Protein AF-A0A074VLW7-F1 (afdb_monomer_lite)

Foldseek 3Di:
DDDDPDDDDDDPVNVVVVVPDPPPDDDPPPPVLCPDPVSVVVVVVVVVVVCVVVVVPDDDDDDDPVPDDDPDPVVVVVPDDPPPPPPDPDPPPDDPPPPDDPPDPPPPPPDPDVCNVVVVVVVVVVVVVVVVVVVVVVPPPPPPDDDDDDPVVVVVVVVVVCVVPPDDDPVPPPDD

Secondary structure (DSSP, 8-state):
-------PPPPHHHHHHHHTS----S-----GGGGSHHHHHHHHHHHHHHHHHHHTTS---PPPGGGPPP--HHHHHTTS------TT-------TT--SSTTS---TT----TTHHHHHHHHHHHHHHHHHHHHHHHHS--SS--S--HHHHHHHHHHHHHHHHS---GGGS---

pLDDT: mean 70.16, std 14.98, range [35.06, 95.38]

InterPro domains:
  IPR028160 Ribosome biogenesis protein Slx9-like [PF15341] (34-165)

Structure (mmCIF, N/CA/C/O backbone):
data_AF-A0A074VLW7-F1
#
_entry.id   AF-A0A074VLW7-F1
#
loop_
_atom_site.group_PDB
_atom_site.id
_atom_site.type_symbol
_atom_site.label_atom_id
_atom_site.label_alt_id
_atom_site.label_comp_id
_atom_site.label_asym_id
_atom_site.label_entity_id
_atom_site.label_seq_id
_atom_site.pdbx_PDB_ins_code
_atom_site.Cartn_x
_atom_site.Cartn_y
_atom_site.Cartn_z
_atom_site.occupancy
_atom_site.B_iso_or_equiv
_atom_site.auth_seq_id
_atom_site.auth_comp_id
_atom_site.auth_asym_id
_atom_site.auth_atom_id
_atom_site.pdbx_PDB_model_num
ATOM 1 N N . GLN A 1 1 ? -7.432 40.669 -54.346 1.00 44.25 1 GLN A N 1
ATOM 2 C CA . GLN A 1 1 ? -6.406 40.049 -53.476 1.00 44.25 1 GLN A CA 1
ATOM 3 C C . GLN A 1 1 ? -7.117 39.259 -52.382 1.00 44.25 1 GLN A C 1
ATOM 5 O O . GLN A 1 1 ? -8.037 39.805 -51.790 1.00 44.25 1 GLN A O 1
ATOM 10 N N . ALA A 1 2 ? -6.744 37.997 -52.142 1.00 44.03 2 ALA A N 1
ATOM 11 C CA . ALA A 1 2 ? -7.307 37.163 -51.072 1.00 44.03 2 ALA A CA 1
ATOM 12 C C . ALA A 1 2 ? -6.227 36.886 -50.005 1.00 44.03 2 ALA A C 1
ATOM 14 O O . ALA A 1 2 ? -5.116 36.505 -50.381 1.00 44.03 2 ALA A O 1
ATOM 15 N N . PRO A 1 3 ? -6.497 37.070 -48.698 1.00 58.44 3 PRO A N 1
ATOM 16 C CA . PRO A 1 3 ? -5.494 36.848 -47.661 1.00 58.44 3 PRO A CA 1
ATOM 17 C C . PRO A 1 3 ? -5.390 35.360 -47.287 1.00 58.44 3 PRO A C 1
ATOM 19 O O . PRO A 1 3 ? -6.296 34.785 -46.683 1.00 58.44 3 PRO A O 1
ATOM 22 N N . THR A 1 4 ? -4.257 34.724 -47.593 1.00 62.59 4 THR A N 1
ATOM 23 C CA . THR A 1 4 ? -3.948 33.365 -47.125 1.00 62.59 4 THR A CA 1
ATOM 24 C C . THR A 1 4 ? -3.363 33.423 -45.715 1.00 62.59 4 THR A C 1
ATOM 26 O O . THR A 1 4 ? -2.157 33.593 -45.527 1.00 62.59 4 THR A O 1
ATOM 29 N N . ASN A 1 5 ? -4.213 33.284 -44.698 1.00 59.59 5 ASN A N 1
ATOM 30 C CA . ASN A 1 5 ? -3.750 33.213 -43.316 1.00 59.59 5 ASN A CA 1
ATOM 31 C C . ASN A 1 5 ? -3.156 31.816 -43.036 1.00 59.59 5 ASN A C 1
ATOM 33 O O . ASN A 1 5 ? -3.879 30.844 -42.801 1.00 59.59 5 ASN A O 1
ATOM 37 N N . GLY A 1 6 ? -1.829 31.694 -43.115 1.00 61.38 6 GLY A N 1
ATOM 38 C CA . GLY A 1 6 ? -1.108 30.438 -42.900 1.00 61.38 6 GLY A CA 1
ATOM 39 C C . GLY A 1 6 ? -1.178 29.966 -41.444 1.00 61.38 6 GLY A C 1
ATOM 40 O O . GLY A 1 6 ? -0.767 30.671 -40.520 1.00 61.38 6 GLY A O 1
ATOM 41 N N . LYS A 1 7 ? -1.673 28.744 -41.217 1.00 67.88 7 LYS A N 1
ATOM 42 C CA . LYS A 1 7 ? -1.727 28.118 -39.886 1.00 67.88 7 LYS A CA 1
ATOM 43 C C . LYS A 1 7 ? -0.311 27.850 -39.365 1.00 67.88 7 LYS A C 1
ATOM 45 O O . LYS A 1 7 ? 0.388 26.965 -39.857 1.00 67.88 7 LYS A O 1
ATOM 50 N N . LYS A 1 8 ? 0.116 28.601 -38.344 1.00 73.19 8 LYS A N 1
ATOM 51 C CA . LYS A 1 8 ? 1.418 28.389 -37.694 1.00 73.19 8 LYS A CA 1
ATOM 52 C C . LYS A 1 8 ? 1.414 27.090 -36.882 1.00 73.19 8 LYS A C 1
ATOM 54 O O . LYS A 1 8 ? 0.452 26.770 -36.184 1.00 73.19 8 LYS A O 1
ATOM 59 N N . ARG A 1 9 ? 2.520 26.347 -36.960 1.00 71.06 9 ARG A N 1
ATOM 60 C CA . ARG A 1 9 ? 2.738 25.087 -36.236 1.00 71.06 9 ARG A CA 1
ATOM 61 C C . ARG A 1 9 ? 2.786 25.355 -34.729 1.00 71.06 9 ARG A C 1
ATOM 63 O O . ARG A 1 9 ? 3.586 26.166 -34.272 1.00 71.06 9 ARG A O 1
ATOM 70 N N . THR A 1 10 ? 1.955 24.656 -33.955 1.00 78.81 10 THR A N 1
ATOM 71 C CA . THR A 1 10 ? 1.953 24.790 -32.491 1.00 78.81 10 THR A CA 1
ATOM 72 C C . THR A 1 10 ? 3.260 24.244 -31.903 1.00 78.81 10 THR A C 1
ATOM 74 O O . THR A 1 10 ? 3.725 23.165 -32.288 1.00 78.81 10 THR A O 1
ATOM 77 N N . THR A 1 11 ? 3.869 24.993 -30.986 1.00 82.62 11 THR A N 1
ATOM 78 C CA . THR A 1 11 ? 5.173 24.645 -30.408 1.00 82.62 11 THR A CA 1
ATOM 79 C C . THR A 1 11 ? 5.054 23.452 -29.461 1.00 82.62 11 THR A C 1
ATOM 81 O O . THR A 1 11 ? 4.004 23.211 -28.863 1.00 82.62 11 THR A O 1
ATOM 84 N N . MET A 1 12 ? 6.145 22.702 -29.278 1.00 74.88 12 MET A N 1
ATOM 85 C CA . MET A 1 12 ? 6.179 21.575 -28.332 1.00 74.88 12 MET A CA 1
ATOM 86 C C . MET A 1 12 ? 5.807 22.012 -26.910 1.00 74.88 12 MET A C 1
ATOM 88 O O . MET A 1 12 ? 5.077 21.306 -26.220 1.00 74.88 12 MET A O 1
ATOM 92 N N . ARG A 1 13 ? 6.214 23.220 -26.503 1.00 77.19 13 ARG A N 1
ATOM 93 C CA . ARG A 1 13 ? 5.830 23.808 -25.214 1.00 77.19 13 ARG A CA 1
ATOM 94 C C . ARG A 1 13 ? 4.320 24.046 -25.119 1.00 77.19 13 ARG A C 1
ATOM 96 O O . ARG A 1 13 ? 3.728 23.715 -24.098 1.00 77.19 13 ARG A O 1
ATOM 103 N N . ALA A 1 14 ? 3.690 24.542 -26.187 1.00 79.62 14 ALA A N 1
ATOM 104 C CA . ALA A 1 14 ? 2.238 24.707 -26.249 1.00 79.62 14 ALA A CA 1
ATOM 105 C C . ALA A 1 14 ? 1.494 23.358 -26.254 1.00 79.62 14 ALA A C 1
ATOM 107 O O . ALA A 1 14 ? 0.453 23.244 -25.613 1.00 79.62 14 ALA A O 1
ATOM 108 N N . LYS A 1 15 ? 2.044 22.311 -26.890 1.00 77.69 15 LYS A N 1
ATOM 109 C CA . LYS A 1 15 ? 1.479 20.947 -26.834 1.00 77.69 15 LYS A CA 1
ATOM 110 C C . LYS A 1 15 ? 1.527 20.352 -25.429 1.00 77.69 15 LYS A C 1
ATOM 112 O O . LYS A 1 15 ? 0.536 19.784 -24.986 1.00 77.69 15 LYS A O 1
ATOM 117 N N . VAL A 1 16 ? 2.651 20.493 -24.724 1.00 75.25 16 VAL A N 1
ATOM 118 C CA . VAL A 1 16 ? 2.795 19.980 -23.350 1.00 75.25 16 VAL A CA 1
ATOM 119 C C . VAL A 1 16 ? 1.901 20.760 -22.384 1.00 75.25 16 VAL A C 1
ATOM 121 O O . VAL A 1 16 ? 1.227 20.148 -21.563 1.00 75.25 16 VAL A O 1
ATOM 124 N N . ALA A 1 17 ? 1.814 22.085 -22.538 1.00 75.19 17 ALA A N 1
ATOM 125 C CA . ALA A 1 17 ? 0.915 22.918 -21.740 1.00 75.19 17 ALA A CA 1
ATOM 126 C C . ALA A 1 17 ? -0.572 22.627 -22.016 1.00 75.19 17 ALA A C 1
ATOM 128 O O . ALA A 1 17 ? -1.388 22.687 -21.102 1.00 75.19 17 ALA A O 1
ATOM 129 N N . ALA A 1 18 ? -0.944 22.284 -23.254 1.00 68.56 18 ALA A N 1
ATOM 130 C CA . ALA A 1 18 ? -2.305 21.861 -23.583 1.00 68.56 18 ALA A CA 1
ATOM 131 C C . ALA A 1 18 ? -2.623 20.464 -23.021 1.00 68.56 18 ALA A C 1
ATOM 133 O O . ALA A 1 18 ? -3.714 20.256 -22.505 1.00 68.56 18 ALA A O 1
ATOM 134 N N . ALA A 1 19 ? -1.663 19.534 -23.049 1.00 67.62 19 ALA A N 1
ATOM 135 C CA . ALA A 1 19 ? -1.815 18.197 -22.474 1.00 67.62 19 ALA A CA 1
ATOM 136 C C . ALA A 1 19 ? -1.860 18.190 -20.932 1.00 67.62 19 ALA A C 1
ATOM 138 O O . ALA A 1 19 ? -2.390 17.250 -20.344 1.00 67.62 19 ALA A O 1
ATOM 139 N N . SER A 1 20 ? -1.324 19.221 -20.268 1.00 63.50 20 SER A N 1
ATOM 140 C CA . SER A 1 20 ? -1.404 19.376 -18.809 1.00 63.50 20 SER A CA 1
ATOM 141 C C . SER A 1 20 ? -2.664 20.100 -18.328 1.00 63.50 20 SER A C 1
ATOM 143 O O . SER A 1 20 ? -2.871 20.203 -17.120 1.00 63.50 20 SER A O 1
ATOM 145 N N . ARG A 1 21 ? -3.498 20.632 -19.232 1.00 59.41 21 ARG A N 1
ATOM 146 C CA . ARG A 1 21 ? -4.778 21.248 -18.865 1.00 59.41 21 ARG A CA 1
ATOM 147 C C . ARG A 1 21 ? -5.854 20.160 -18.823 1.00 59.41 21 ARG A C 1
ATOM 149 O O . ARG A 1 21 ? -6.100 19.542 -19.858 1.00 59.41 21 ARG A O 1
ATOM 156 N N . PRO A 1 22 ? -6.507 19.908 -17.674 1.00 53.81 22 PRO A N 1
ATOM 157 C CA . PRO A 1 22 ? -7.665 19.027 -17.656 1.00 53.81 22 PRO A CA 1
ATOM 158 C C . PRO A 1 22 ? -8.748 19.642 -18.549 1.00 53.81 22 PRO A C 1
ATOM 160 O O . PRO A 1 22 ? -9.081 20.818 -18.401 1.00 53.81 22 PRO A O 1
ATOM 163 N N . ALA A 1 23 ? -9.258 18.870 -19.508 1.00 54.78 23 ALA A N 1
ATOM 164 C CA . ALA A 1 23 ? -10.393 19.273 -20.325 1.00 54.78 23 ALA A CA 1
ATOM 165 C C . ALA A 1 23 ? -11.595 19.518 -19.399 1.00 54.78 23 ALA A C 1
ATOM 167 O O . ALA A 1 23 ? -12.138 18.589 -18.808 1.00 54.78 23 ALA A O 1
ATOM 168 N N . THR A 1 24 ? -11.984 20.780 -19.228 1.00 49.69 24 THR A N 1
ATOM 169 C CA . THR A 1 24 ? -13.151 21.187 -18.440 1.00 49.69 24 THR A CA 1
ATOM 170 C C . THR A 1 24 ? -14.418 20.939 -19.254 1.00 49.69 24 THR A C 1
ATOM 172 O O . THR A 1 24 ? -14.987 21.858 -19.831 1.00 49.69 24 THR A O 1
ATOM 175 N N . THR A 1 25 ? -14.820 19.678 -19.361 1.00 54.12 25 THR A N 1
ATOM 176 C CA . THR A 1 25 ? -16.166 19.247 -19.772 1.00 54.12 25 THR A CA 1
ATOM 177 C C . THR A 1 25 ? -16.521 17.994 -18.974 1.00 54.12 25 THR A C 1
ATOM 179 O O . THR A 1 25 ? -16.596 16.891 -19.497 1.00 54.12 25 THR A O 1
ATOM 182 N N . ALA A 1 26 ? -16.673 18.157 -17.660 1.00 47.44 26 ALA A N 1
ATOM 183 C CA . ALA A 1 26 ? -17.338 17.189 -16.791 1.00 47.44 26 ALA A CA 1
ATOM 184 C C . ALA A 1 26 ? -17.774 17.905 -15.502 1.00 47.44 26 ALA A C 1
ATOM 186 O O . ALA A 1 26 ? -17.057 18.804 -15.052 1.00 47.44 26 ALA A O 1
ATOM 187 N N . PRO A 1 27 ? -18.950 17.560 -14.952 1.00 45.00 27 PRO A N 1
ATOM 188 C CA . PRO A 1 27 ? -19.607 18.321 -13.898 1.00 45.00 27 PRO A CA 1
ATOM 189 C C . PRO A 1 27 ? -18.752 18.393 -12.634 1.00 45.00 27 PRO A C 1
ATOM 191 O O . PRO A 1 27 ? -18.021 17.459 -12.305 1.00 45.00 27 PRO A O 1
ATOM 194 N N . ASP A 1 28 ? -18.877 19.520 -11.936 1.00 48.75 28 ASP A N 1
ATOM 195 C CA . ASP A 1 28 ? -18.336 19.801 -10.608 1.00 48.75 28 ASP A CA 1
ATOM 196 C C . ASP A 1 28 ? -18.822 18.751 -9.594 1.00 48.75 28 ASP A C 1
ATOM 198 O O . ASP A 1 28 ? -19.756 18.963 -8.831 1.00 48.75 28 ASP A O 1
ATOM 202 N N . VAL A 1 29 ? -18.203 17.571 -9.590 1.00 50.50 29 VAL A N 1
ATOM 203 C CA . VAL A 1 29 ? -18.415 16.560 -8.556 1.00 50.50 29 VAL A CA 1
ATOM 204 C C . VAL A 1 29 ? -17.413 16.844 -7.442 1.00 50.50 29 VAL A C 1
ATOM 206 O O . VAL A 1 29 ? -16.466 16.100 -7.187 1.00 50.50 29 VAL A O 1
ATOM 209 N N . LYS A 1 30 ? -17.620 17.962 -6.743 1.00 49.44 30 LYS A N 1
ATOM 210 C CA . LYS A 1 30 ? -17.143 18.108 -5.368 1.00 49.44 30 LYS A CA 1
ATOM 211 C C . LYS A 1 30 ? -18.033 17.243 -4.480 1.00 49.44 30 LYS A C 1
ATOM 213 O O . LYS A 1 30 ? -18.875 17.750 -3.746 1.00 49.44 30 LYS A O 1
ATOM 218 N N . THR A 1 31 ? -17.853 15.921 -4.514 1.00 51.94 31 THR A N 1
ATOM 219 C CA . THR A 1 31 ? -18.381 15.104 -3.419 1.00 51.94 31 THR A CA 1
ATOM 220 C C . THR A 1 31 ? -17.620 15.508 -2.160 1.00 51.94 31 THR A C 1
ATOM 222 O O . THR A 1 31 ? -16.399 15.357 -2.077 1.00 51.94 31 THR A O 1
ATOM 225 N N . SER A 1 32 ? -18.337 16.025 -1.167 1.00 56.31 32 SER A N 1
ATOM 226 C CA . SER A 1 32 ? -17.850 16.392 0.173 1.00 56.31 32 SER A CA 1
ATOM 227 C C . SER A 1 32 ? -16.932 15.338 0.828 1.00 56.31 32 SER A C 1
ATOM 229 O O . SER A 1 32 ? -16.096 15.674 1.671 1.00 56.31 32 SER A O 1
ATOM 231 N N . SER A 1 33 ? -17.000 14.077 0.383 1.00 59.50 33 SER A N 1
ATOM 232 C CA . SER A 1 33 ? -16.121 12.972 0.782 1.00 59.50 33 SER A CA 1
ATOM 233 C C . SER A 1 33 ? -14.635 13.180 0.445 1.00 59.50 33 SER A C 1
ATOM 235 O O . SER A 1 33 ? -13.786 12.688 1.193 1.00 59.50 33 SER A O 1
ATOM 237 N N . ALA A 1 34 ? -14.281 13.950 -0.593 1.00 58.75 34 ALA A N 1
ATOM 238 C CA . ALA A 1 34 ? -12.891 14.182 -1.009 1.00 58.75 34 ALA A CA 1
ATOM 239 C C . ALA A 1 34 ? -12.063 14.981 0.022 1.00 58.75 34 ALA A C 1
ATOM 241 O O . ALA A 1 34 ? -10.830 14.961 -0.012 1.00 58.75 34 ALA A O 1
ATOM 242 N N . ASN A 1 35 ? -12.720 15.649 0.978 1.00 69.25 35 ASN A N 1
ATOM 243 C CA . ASN A 1 35 ? -12.054 16.343 2.082 1.00 69.25 35 ASN A CA 1
ATOM 244 C C . ASN A 1 35 ? -11.748 15.428 3.275 1.00 69.25 35 ASN A C 1
ATOM 246 O O . ASN A 1 35 ? -10.849 15.728 4.065 1.00 69.25 35 ASN A O 1
ATOM 250 N N . THR A 1 36 ? -12.415 14.277 3.370 1.00 85.56 36 THR A N 1
ATOM 251 C CA . THR A 1 36 ? -12.164 13.282 4.417 1.00 85.56 36 THR A CA 1
ATOM 252 C C . THR A 1 36 ? -10.936 12.428 4.088 1.00 85.56 36 THR A C 1
ATOM 254 O O . THR A 1 36 ? -10.572 12.216 2.928 1.00 85.56 36 THR A O 1
ATOM 257 N N . LYS A 1 37 ? -10.270 11.891 5.118 1.00 85.81 37 LYS A N 1
ATOM 258 C CA . LYS A 1 37 ? -9.135 10.970 4.931 1.00 85.81 37 LYS A CA 1
ATOM 259 C C . LYS A 1 37 ? -9.548 9.687 4.199 1.00 85.81 37 LYS A C 1
ATOM 261 O O . LYS A 1 37 ? -8.757 9.173 3.410 1.00 85.81 37 LYS A O 1
ATOM 266 N N . ALA A 1 38 ? -10.770 9.212 4.445 1.00 87.62 38 ALA A N 1
ATOM 267 C CA . ALA A 1 38 ? -11.347 8.046 3.784 1.00 87.62 38 ALA A CA 1
ATOM 268 C C . ALA A 1 38 ? -11.549 8.296 2.282 1.00 87.62 38 ALA A C 1
ATOM 270 O O . ALA A 1 38 ? -11.009 7.548 1.472 1.00 87.62 38 ALA A O 1
ATOM 271 N N . GLY A 1 39 ? -12.189 9.406 1.895 1.00 90.38 39 GLY A N 1
ATOM 272 C CA . GLY A 1 39 ? -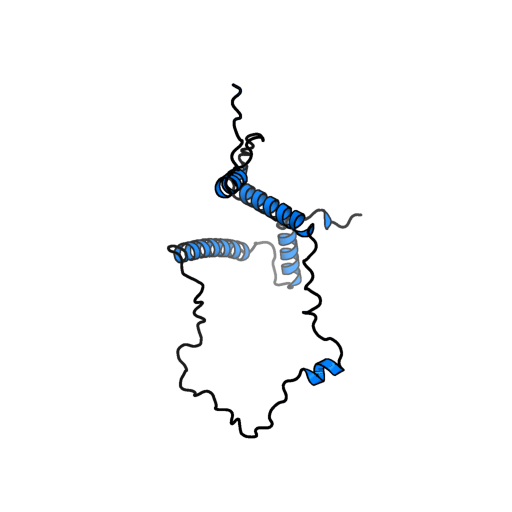12.383 9.735 0.478 1.00 90.38 39 GLY A CA 1
ATOM 273 C C . GLY A 1 39 ? -11.070 9.977 -0.270 1.00 90.38 39 GLY A C 1
ATOM 274 O O . GLY A 1 39 ? -10.895 9.497 -1.386 1.00 90.38 39 GLY A O 1
ATOM 275 N N . LYS A 1 40 ? -10.072 10.610 0.367 1.00 89.06 40 LYS A N 1
ATOM 276 C CA . LYS A 1 40 ? -8.720 10.732 -0.217 1.00 89.06 40 LYS A CA 1
ATOM 277 C C . LYS A 1 40 ? -8.042 9.377 -0.426 1.00 89.06 40 LYS A C 1
ATOM 279 O O . LYS A 1 40 ? -7.251 9.241 -1.357 1.00 89.06 40 LYS A O 1
ATOM 284 N N . ARG A 1 41 ? -8.283 8.398 0.454 1.00 90.00 41 ARG A N 1
ATOM 285 C CA . ARG A 1 41 ? -7.738 7.039 0.315 1.00 90.00 41 ARG A CA 1
ATOM 286 C C . ARG A 1 41 ? -8.426 6.299 -0.832 1.00 90.00 41 ARG A C 1
ATOM 288 O O . ARG A 1 41 ? -7.708 5.739 -1.653 1.00 90.00 41 ARG A O 1
ATOM 295 N N . ALA A 1 42 ? -9.754 6.376 -0.923 1.00 92.19 42 ALA A N 1
ATOM 296 C CA . ALA A 1 42 ? -10.533 5.791 -2.015 1.00 92.19 42 ALA A CA 1
ATOM 297 C C . ALA A 1 42 ? -10.085 6.339 -3.381 1.00 92.19 42 ALA A C 1
ATOM 299 O O . ALA A 1 42 ? -9.623 5.583 -4.223 1.00 92.19 42 ALA A O 1
ATOM 300 N N . LEU A 1 43 ? -10.021 7.665 -3.543 1.00 90.94 43 LEU A N 1
ATOM 301 C CA . LEU A 1 43 ? -9.585 8.285 -4.803 1.00 90.94 43 LEU A CA 1
ATOM 302 C C . LEU A 1 43 ? -8.163 7.883 -5.228 1.00 90.94 43 LEU A C 1
ATOM 304 O O . LEU A 1 43 ? -7.886 7.698 -6.415 1.00 90.94 43 LEU A O 1
ATOM 308 N N . LYS A 1 44 ? -7.234 7.750 -4.270 1.00 94.62 44 LYS A N 1
ATOM 309 C CA . LYS A 1 44 ? -5.871 7.267 -4.547 1.00 94.62 44 LYS A CA 1
ATOM 310 C C . LYS A 1 44 ? -5.868 5.809 -4.986 1.00 94.62 44 LYS A C 1
ATOM 312 O O . LYS A 1 44 ? -5.119 5.462 -5.895 1.00 94.62 44 LYS A O 1
ATOM 317 N N . HIS A 1 45 ? -6.671 4.983 -4.327 1.00 95.38 45 HIS A N 1
ATOM 318 C CA . HIS A 1 45 ? -6.822 3.575 -4.648 1.00 95.38 45 HIS A CA 1
ATOM 319 C C . HIS A 1 45 ? -7.410 3.392 -6.053 1.00 95.38 45 HIS A C 1
ATOM 321 O O . HIS A 1 45 ? -6.801 2.721 -6.880 1.00 95.38 45 HIS A O 1
ATOM 327 N N . ASP A 1 46 ? -8.488 4.102 -6.379 1.00 93.88 46 ASP A N 1
ATOM 328 C CA . ASP A 1 46 ? -9.120 4.055 -7.702 1.00 93.88 46 ASP A CA 1
ATOM 329 C C . ASP A 1 46 ? -8.158 4.533 -8.800 1.00 93.88 46 ASP A C 1
ATOM 331 O O . ASP A 1 46 ? -8.029 3.918 -9.862 1.00 93.88 46 ASP A O 1
ATOM 335 N N . SER A 1 47 ? -7.394 5.596 -8.520 1.00 93.38 47 SER A N 1
ATOM 336 C CA . SER A 1 47 ? -6.350 6.092 -9.426 1.00 93.38 47 SER A CA 1
ATOM 337 C C . SER A 1 47 ? -5.244 5.056 -9.666 1.00 93.38 47 SER A C 1
ATOM 339 O O . SER A 1 47 ? -4.771 4.915 -10.799 1.00 93.38 47 SER A O 1
ATOM 341 N N . LEU A 1 48 ? -4.828 4.338 -8.616 1.00 93.62 48 LEU A N 1
ATOM 342 C CA . LEU A 1 48 ? -3.832 3.269 -8.679 1.00 93.62 48 LEU A CA 1
ATOM 343 C C . LEU A 1 48 ? -4.351 2.085 -9.506 1.00 93.62 48 LEU A C 1
ATOM 345 O O . LEU A 1 48 ? -3.655 1.653 -10.422 1.00 93.62 48 LEU A O 1
ATOM 349 N N . ILE A 1 49 ? -5.568 1.604 -9.238 1.00 92.81 49 ILE A N 1
ATOM 350 C CA . ILE A 1 49 ? -6.181 0.486 -9.973 1.00 92.81 49 ILE A CA 1
ATOM 351 C C . ILE A 1 49 ? -6.280 0.817 -11.459 1.00 92.81 49 ILE A C 1
ATOM 353 O O . ILE A 1 49 ? -5.777 0.065 -12.291 1.00 92.81 49 ILE A O 1
ATOM 357 N N . SER A 1 50 ? -6.793 2.000 -11.805 1.00 89.50 50 SER A N 1
ATOM 358 C CA . SER A 1 50 ? -6.881 2.417 -13.207 1.00 89.50 50 SER A CA 1
ATOM 359 C C . SER A 1 50 ? -5.496 2.485 -13.875 1.00 89.50 50 SER A C 1
ATOM 361 O O . SER A 1 50 ? -5.356 2.155 -15.052 1.00 89.50 50 SER A O 1
ATOM 363 N N . ARG A 1 51 ? -4.440 2.881 -13.146 1.00 89.44 51 ARG A N 1
ATOM 364 C CA . ARG A 1 51 ? -3.056 2.895 -13.658 1.00 89.44 51 ARG A CA 1
ATOM 365 C C . ARG A 1 51 ? -2.551 1.480 -13.943 1.00 89.44 51 ARG A C 1
ATOM 367 O O . ARG A 1 51 ? -1.938 1.272 -14.989 1.00 89.44 51 ARG A O 1
ATOM 374 N N . ILE A 1 52 ? -2.797 0.552 -13.023 1.00 86.12 52 ILE A N 1
ATOM 375 C CA . ILE A 1 52 ? -2.415 -0.858 -13.119 1.00 86.12 52 ILE A CA 1
ATOM 376 C C . ILE A 1 52 ? -3.127 -1.474 -14.327 1.00 86.12 52 ILE A C 1
ATOM 378 O O . ILE A 1 52 ? -2.464 -1.813 -15.308 1.00 86.12 52 ILE A O 1
ATOM 382 N N . GLU A 1 53 ? -4.461 -1.452 -14.353 1.00 82.69 53 GLU A N 1
ATOM 383 C CA . GLU A 1 53 ? -5.285 -2.007 -15.437 1.00 82.69 53 GLU A CA 1
ATOM 384 C C . GLU A 1 53 ? -4.904 -1.480 -16.831 1.00 82.69 53 GLU A C 1
ATOM 386 O O . GLU A 1 53 ? -4.828 -2.244 -17.797 1.00 82.69 53 GLU A O 1
ATOM 391 N N . LYS A 1 54 ? -4.603 -0.178 -16.950 1.00 73.44 54 LYS A N 1
ATOM 392 C CA . LYS A 1 54 ? -4.209 0.453 -18.225 1.00 73.44 54 LYS A CA 1
ATOM 393 C C . LYS A 1 54 ? -2.760 0.152 -18.625 1.00 73.44 54 LYS A C 1
ATOM 395 O O . LYS A 1 54 ? -2.431 0.222 -19.809 1.00 73.44 54 LYS A O 1
ATOM 400 N N . SER A 1 55 ? -1.879 -0.169 -17.674 1.00 67.00 55 SER A N 1
ATOM 401 C CA . SER A 1 55 ? -0.454 -0.425 -17.940 1.00 67.00 55 SER A CA 1
ATOM 402 C C . SER A 1 55 ? -0.177 -1.807 -18.542 1.00 67.00 55 SER A C 1
ATOM 404 O O . SER A 1 55 ? 0.770 -1.950 -19.314 1.00 67.00 55 SER A O 1
ATOM 406 N N . HIS A 1 56 ? -1.038 -2.797 -18.284 1.00 62.97 56 HIS A N 1
ATOM 407 C CA . HIS A 1 56 ? -0.872 -4.178 -18.762 1.00 62.97 56 HIS A CA 1
ATOM 408 C C . HIS A 1 56 ? -1.354 -4.421 -20.201 1.00 62.97 56 HIS A C 1
ATOM 410 O O . HIS A 1 56 ? -1.220 -5.523 -20.721 1.00 62.97 56 HIS A O 1
ATOM 416 N N . LYS A 1 57 ? -1.908 -3.405 -20.875 1.00 65.81 57 LYS A N 1
ATOM 417 C CA . LYS A 1 57 ? -2.376 -3.514 -22.270 1.00 65.81 57 LYS A CA 1
ATOM 418 C C . LYS A 1 57 ? -1.273 -3.287 -23.313 1.00 65.81 57 LYS A C 1
ATOM 420 O O . LYS A 1 57 ? -1.544 -3.369 -24.506 1.00 65.81 57 LYS A O 1
ATOM 425 N N . LYS A 1 58 ? -0.036 -2.984 -22.897 1.00 70.56 58 LYS A N 1
ATOM 426 C CA . LYS A 1 58 ? 1.111 -2.821 -23.807 1.00 70.56 58 LYS A CA 1
ATOM 427 C C . LYS A 1 58 ? 2.027 -4.046 -23.711 1.00 70.56 58 LYS A C 1
ATOM 429 O O . LYS A 1 58 ? 2.475 -4.348 -22.606 1.00 70.56 58 LYS A O 1
ATOM 434 N N . PRO A 1 59 ? 2.350 -4.731 -24.825 1.00 71.38 59 PRO A N 1
ATOM 435 C CA . PRO A 1 59 ? 3.247 -5.880 -24.790 1.00 71.38 59 PRO A CA 1
ATOM 436 C C . PRO A 1 59 ? 4.645 -5.463 -24.313 1.00 71.38 59 PRO A C 1
ATOM 438 O O . PRO A 1 59 ? 5.187 -4.437 -24.740 1.00 71.38 59 PRO A O 1
ATOM 441 N N . LEU A 1 60 ? 5.228 -6.261 -23.414 1.00 71.00 60 LEU A N 1
ATOM 442 C CA . LEU A 1 60 ? 6.569 -6.043 -22.874 1.00 71.00 60 LEU A CA 1
ATOM 443 C C . LEU A 1 60 ? 7.587 -6.023 -24.027 1.00 71.00 60 LEU A C 1
ATOM 445 O O . LEU A 1 60 ? 7.637 -6.948 -24.841 1.00 71.00 60 LEU A O 1
ATOM 449 N N . LYS A 1 61 ? 8.403 -4.966 -24.116 1.00 74.62 61 LYS A N 1
ATOM 450 C CA . LYS A 1 61 ? 9.443 -4.840 -25.149 1.00 74.62 61 LYS A CA 1
ATOM 451 C C . LYS A 1 61 ? 10.449 -5.988 -25.002 1.00 74.62 61 LYS A C 1
ATOM 453 O O . LYS A 1 61 ? 11.288 -5.973 -24.105 1.00 74.62 61 LYS A O 1
ATOM 458 N N . ARG A 1 62 ? 10.375 -6.985 -25.885 1.00 75.44 62 ARG A N 1
ATOM 459 C CA . ARG A 1 62 ? 11.339 -8.092 -25.950 1.00 75.44 62 ARG A CA 1
ATOM 460 C C . ARG A 1 62 ? 12.707 -7.563 -26.400 1.00 75.44 62 ARG A C 1
ATOM 462 O O . ARG A 1 62 ? 12.794 -6.747 -27.316 1.00 75.44 62 ARG A O 1
ATOM 469 N N . ARG A 1 63 ? 13.779 -8.029 -25.749 1.00 68.19 63 ARG A N 1
ATOM 470 C CA . ARG A 1 63 ? 15.174 -7.675 -26.080 1.00 68.19 63 ARG A CA 1
ATOM 471 C C . ARG A 1 63 ? 15.524 -8.125 -27.507 1.00 68.19 63 ARG A C 1
ATOM 473 O O . ARG A 1 63 ? 15.104 -9.207 -27.926 1.00 68.19 63 ARG A O 1
ATOM 480 N N . ARG A 1 64 ? 16.303 -7.296 -28.215 1.00 71.06 64 ARG A N 1
ATOM 481 C CA . ARG A 1 64 ? 16.810 -7.538 -29.580 1.00 71.06 64 ARG A CA 1
ATOM 482 C C . ARG A 1 64 ? 17.552 -8.889 -29.669 1.00 71.06 64 ARG A C 1
ATOM 484 O O . ARG A 1 64 ? 18.165 -9.294 -28.681 1.00 71.06 64 ARG A O 1
ATOM 491 N N . PRO A 1 65 ? 17.525 -9.568 -30.827 1.00 67.62 65 PRO A N 1
ATOM 492 C CA . PRO A 1 65 ? 18.124 -10.895 -31.008 1.00 67.62 65 PRO A CA 1
ATOM 493 C C . PRO A 1 65 ? 19.636 -10.953 -30.727 1.00 67.62 65 PRO A C 1
ATOM 495 O O . PRO A 1 65 ? 20.103 -11.967 -30.237 1.00 67.62 65 PRO A O 1
ATOM 498 N N . GLY A 1 66 ? 20.387 -9.860 -30.902 1.00 69.31 66 GLY A N 1
ATOM 499 C CA . GLY A 1 66 ? 21.836 -9.821 -30.626 1.00 69.31 66 GLY A CA 1
ATOM 500 C C . GLY A 1 66 ? 22.249 -9.701 -29.149 1.00 69.31 66 GLY A C 1
ATOM 501 O O . GLY A 1 66 ? 23.394 -9.370 -28.865 1.00 69.31 66 GLY A O 1
ATOM 502 N N . LYS A 1 67 ? 21.329 -9.872 -28.188 1.00 70.25 67 LYS A N 1
ATOM 503 C CA . LYS A 1 67 ? 21.648 -9.842 -26.744 1.00 70.25 67 LYS A CA 1
ATOM 504 C C . LYS A 1 67 ? 20.945 -10.960 -25.973 1.00 70.25 67 LYS A C 1
ATOM 506 O O . LYS A 1 67 ? 20.429 -10.739 -24.873 1.00 70.25 67 LYS A O 1
ATOM 511 N N . LYS A 1 68 ? 20.837 -12.128 -26.604 1.00 74.44 68 LYS A N 1
ATOM 512 C CA . LYS A 1 68 ? 20.399 -13.365 -25.954 1.00 74.44 68 LYS A CA 1
ATOM 513 C C . LYS A 1 68 ? 21.590 -13.952 -25.199 1.00 74.44 68 LYS A C 1
ATOM 515 O O . LYS A 1 68 ? 22.717 -13.815 -25.656 1.00 74.44 68 LYS A O 1
ATOM 520 N N . LEU A 1 69 ? 21.329 -14.504 -24.018 1.00 73.25 69 LEU A N 1
ATOM 521 C CA . LEU A 1 69 ? 22.326 -15.288 -23.296 1.00 73.25 69 LEU A CA 1
ATOM 522 C C . LEU A 1 69 ? 22.532 -16.589 -24.074 1.00 73.25 69 LEU A C 1
ATOM 524 O O . LEU A 1 69 ? 21.544 -17.168 -24.532 1.00 73.25 69 LEU A O 1
ATOM 528 N N . ASN A 1 70 ? 23.779 -17.020 -24.234 1.00 73.19 70 ASN A N 1
ATOM 529 C CA . ASN A 1 70 ? 24.076 -18.333 -24.789 1.00 73.19 70 ASN A CA 1
ATOM 530 C C . ASN A 1 70 ? 23.651 -19.379 -23.750 1.00 73.19 70 ASN A C 1
ATOM 532 O O . ASN A 1 70 ? 24.066 -19.305 -22.598 1.00 73.19 70 ASN A O 1
ATOM 536 N N . THR A 1 71 ? 22.763 -20.298 -24.126 1.00 76.12 71 THR A N 1
ATOM 537 C CA . THR A 1 71 ? 22.213 -21.326 -23.220 1.00 76.12 71 THR A CA 1
ATOM 538 C C . THR A 1 71 ? 22.699 -22.736 -23.554 1.00 76.12 71 THR A C 1
ATOM 540 O O . THR A 1 71 ? 22.219 -23.692 -22.954 1.00 76.12 71 THR A O 1
ATOM 543 N N . ALA A 1 72 ? 23.584 -22.889 -24.543 1.00 83.38 72 ALA A N 1
ATOM 544 C CA . ALA A 1 72 ? 24.207 -24.170 -24.860 1.00 83.38 72 ALA A CA 1
ATOM 545 C C . ALA A 1 72 ? 25.290 -24.468 -23.816 1.00 83.38 72 ALA A C 1
ATOM 547 O O . ALA A 1 72 ? 26.114 -23.594 -23.547 1.00 83.38 72 ALA A O 1
ATOM 548 N N . LEU A 1 73 ? 25.278 -25.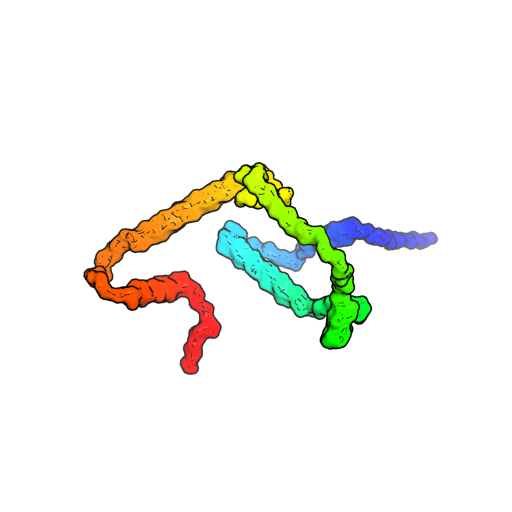675 -23.238 1.00 78.56 73 LEU A N 1
ATOM 549 C CA . LEU A 1 73 ? 26.219 -26.074 -22.183 1.00 78.56 73 LEU A CA 1
ATOM 550 C C . LEU A 1 73 ? 27.679 -25.944 -22.638 1.00 78.56 73 LEU A C 1
ATOM 552 O O . LEU A 1 73 ? 28.502 -25.438 -21.884 1.00 78.56 73 LEU A O 1
ATOM 556 N N . ASP A 1 74 ? 27.962 -26.266 -23.899 1.00 77.44 74 ASP A N 1
ATOM 557 C CA . ASP A 1 74 ? 29.311 -26.171 -24.467 1.00 77.44 74 ASP A CA 1
ATOM 558 C C . ASP A 1 74 ? 29.785 -24.716 -24.630 1.00 77.44 74 ASP A C 1
ATOM 560 O O . ASP A 1 74 ? 30.961 -24.415 -24.468 1.00 77.44 74 ASP A O 1
ATOM 564 N N . SER A 1 75 ? 28.862 -23.774 -24.864 1.00 81.06 75 SER A N 1
ATOM 565 C CA . SER A 1 75 ? 29.188 -22.342 -24.953 1.00 81.06 75 SER A CA 1
ATOM 566 C C . SER A 1 75 ? 29.402 -21.692 -23.582 1.00 81.06 75 SER A C 1
ATOM 568 O O . SER A 1 75 ? 29.914 -20.575 -23.535 1.00 81.06 75 SER A O 1
ATOM 570 N N . LEU A 1 76 ? 28.978 -22.332 -22.485 1.00 80.00 76 LEU A N 1
ATOM 571 C CA . LEU A 1 76 ? 29.245 -21.846 -21.129 1.00 80.00 76 LEU A CA 1
ATOM 572 C C . LEU A 1 76 ? 30.679 -22.160 -20.693 1.00 80.00 76 LEU A C 1
ATOM 574 O O . LEU A 1 76 ? 31.256 -21.354 -19.973 1.00 80.00 76 LEU A O 1
ATOM 578 N N . ALA A 1 77 ? 31.246 -23.284 -21.146 1.00 76.94 77 ALA A N 1
ATOM 579 C CA . ALA A 1 77 ? 32.631 -23.658 -20.860 1.00 76.94 77 ALA A CA 1
ATOM 580 C C . ALA A 1 77 ? 33.631 -22.669 -21.484 1.00 76.94 77 ALA A C 1
ATOM 582 O O . ALA A 1 77 ? 34.568 -22.247 -20.821 1.00 76.94 77 ALA A O 1
ATOM 583 N N . ASP A 1 78 ? 33.360 -22.226 -22.712 1.00 78.75 78 ASP A N 1
ATOM 584 C CA . ASP A 1 78 ? 34.175 -21.248 -23.453 1.00 78.75 78 ASP A CA 1
ATOM 585 C C . ASP A 1 78 ? 33.981 -19.793 -22.970 1.00 78.75 78 ASP A C 1
ATOM 587 O O . ASP A 1 78 ? 34.698 -18.875 -23.352 1.00 78.75 78 ASP A O 1
ATOM 591 N N . ALA A 1 79 ? 32.963 -19.552 -22.137 1.00 76.56 79 ALA A N 1
ATOM 592 C CA . ALA A 1 79 ? 32.654 -18.235 -21.585 1.00 76.56 79 ALA A CA 1
ATOM 593 C C . ALA A 1 79 ? 33.246 -18.012 -20.185 1.00 76.56 79 ALA A C 1
ATOM 595 O O . ALA A 1 79 ? 33.045 -16.935 -19.611 1.00 76.56 79 ALA A O 1
ATOM 596 N N . LEU A 1 80 ? 33.932 -19.011 -19.618 1.00 81.69 80 LEU A N 1
ATOM 597 C CA . LEU A 1 80 ? 34.737 -18.782 -18.429 1.00 81.69 80 LEU A CA 1
ATOM 598 C C . LEU A 1 80 ? 35.974 -17.962 -18.823 1.00 81.69 80 LEU A C 1
ATOM 600 O O . LEU A 1 80 ? 36.633 -18.301 -19.801 1.00 81.69 80 LEU A O 1
ATOM 604 N N . PRO A 1 81 ? 36.300 -16.889 -18.083 1.00 75.69 81 PRO A N 1
ATOM 605 C CA . PRO A 1 81 ? 37.605 -16.266 -18.222 1.00 75.69 81 PRO A CA 1
ATOM 606 C C . PRO A 1 81 ? 38.661 -17.328 -17.912 1.00 75.69 81 PRO A C 1
ATOM 608 O O . PRO A 1 81 ? 38.583 -17.967 -16.861 1.00 75.69 81 PRO A O 1
ATOM 611 N N . GLU A 1 82 ? 39.600 -17.537 -18.835 1.00 75.88 82 GLU A N 1
ATOM 612 C CA . GLU A 1 82 ? 40.785 -18.354 -18.585 1.00 75.88 82 GLU A CA 1
ATOM 613 C C . GLU A 1 82 ? 41.479 -17.760 -17.355 1.00 75.88 82 GLU A C 1
ATOM 615 O O . GLU A 1 82 ? 41.980 -16.635 -17.388 1.00 75.88 82 GLU A O 1
ATOM 620 N N . LEU A 1 83 ? 41.393 -18.466 -16.227 1.00 63.50 83 LEU A N 1
ATOM 621 C CA . LEU A 1 83 ? 42.161 -18.136 -15.039 1.00 63.50 83 LEU A CA 1
ATOM 622 C C . LEU A 1 83 ? 43.625 -18.341 -15.419 1.00 63.50 83 LEU A C 1
ATOM 624 O O . LEU A 1 83 ? 44.065 -19.480 -15.561 1.00 63.50 83 LEU A O 1
ATOM 628 N N . GLU A 1 84 ? 44.353 -17.242 -15.625 1.00 59.72 84 GLU A N 1
ATOM 629 C CA . GLU A 1 84 ? 45.811 -17.266 -15.597 1.00 59.72 84 GLU A CA 1
ATOM 630 C C . GLU A 1 84 ? 46.217 -17.921 -14.277 1.00 59.72 84 GLU A C 1
ATOM 632 O O . GLU A 1 84 ? 45.915 -17.425 -13.191 1.00 59.72 84 GLU A O 1
ATOM 637 N N . GLU A 1 85 ? 46.842 -19.089 -14.389 1.00 58.41 85 GLU A N 1
ATOM 638 C CA . GLU A 1 85 ? 47.391 -19.869 -13.288 1.00 58.41 85 GLU A CA 1
ATOM 639 C C . GLU A 1 85 ? 48.650 -19.149 -12.780 1.00 58.41 85 GLU A C 1
ATOM 641 O O . GLU A 1 85 ? 49.775 -19.594 -12.982 1.00 58.41 85 GLU A O 1
ATOM 646 N N . ASN A 1 86 ? 48.461 -17.966 -12.189 1.00 49.09 86 ASN A N 1
ATOM 647 C CA . ASN A 1 86 ? 49.512 -17.226 -11.513 1.00 49.09 86 ASN A CA 1
ATOM 648 C C . ASN A 1 86 ? 49.437 -17.570 -10.024 1.00 49.09 86 ASN A C 1
ATOM 650 O O . ASN A 1 86 ? 48.523 -17.184 -9.298 1.00 49.09 86 ASN A O 1
ATOM 654 N N . SER A 1 87 ? 50.383 -18.394 -9.605 1.00 51.66 87 SER A N 1
ATOM 655 C CA . SER A 1 87 ? 50.456 -19.062 -8.315 1.00 51.66 87 SER A CA 1
ATOM 656 C C . SER A 1 87 ? 50.955 -18.166 -7.173 1.00 51.66 87 SER A C 1
ATOM 658 O O . SER A 1 87 ? 51.812 -18.633 -6.440 1.00 51.66 87 SER A O 1
ATOM 660 N N . ASP A 1 88 ? 50.477 -16.923 -7.010 1.00 54.22 88 ASP A N 1
ATOM 661 C CA . ASP A 1 88 ? 51.032 -15.991 -5.998 1.00 54.22 88 ASP A CA 1
ATOM 662 C C . ASP A 1 88 ? 50.052 -14.924 -5.441 1.00 54.22 88 ASP A C 1
ATOM 664 O O . ASP A 1 88 ? 50.490 -13.904 -4.915 1.00 54.22 88 ASP A O 1
ATOM 668 N N . ASP A 1 89 ? 48.729 -15.121 -5.480 1.00 51.00 89 ASP A N 1
ATOM 669 C CA . ASP A 1 89 ? 47.807 -14.192 -4.792 1.00 51.00 89 ASP A CA 1
ATOM 670 C C . ASP A 1 89 ? 47.634 -14.580 -3.310 1.00 51.00 89 ASP A C 1
ATOM 672 O O . ASP A 1 89 ? 46.638 -15.172 -2.882 1.00 51.00 89 ASP A O 1
ATOM 676 N N . GLU A 1 90 ? 48.665 -14.253 -2.527 1.00 51.22 90 GLU A N 1
ATOM 677 C CA . GLU A 1 90 ? 48.663 -14.198 -1.066 1.00 51.22 90 GLU A CA 1
ATOM 678 C C . GLU A 1 90 ? 47.473 -13.351 -0.580 1.00 51.22 90 GLU A C 1
ATOM 680 O O . GLU A 1 90 ? 47.325 -12.174 -0.910 1.00 51.22 90 GLU A O 1
ATOM 685 N N . TRP A 1 91 ? 46.565 -13.973 0.174 1.00 54.97 91 TRP A N 1
ATOM 686 C CA . TRP A 1 91 ? 45.377 -13.311 0.706 1.00 54.97 91 TRP A CA 1
ATOM 687 C C . TRP A 1 91 ? 45.809 -12.346 1.819 1.00 54.97 91 TRP A C 1
ATOM 689 O O . TRP A 1 91 ? 45.929 -12.753 2.976 1.00 54.97 91 TRP A O 1
ATOM 699 N N . GLU A 1 92 ? 46.069 -11.081 1.474 1.00 52.84 92 GLU A N 1
ATOM 700 C CA . GLU A 1 92 ? 46.325 -10.018 2.450 1.00 52.84 92 GLU A CA 1
ATOM 701 C C . GLU A 1 92 ? 45.106 -9.892 3.376 1.00 52.84 92 GLU A C 1
ATOM 703 O O . GLU A 1 92 ? 44.027 -9.423 2.997 1.00 52.84 92 GLU A O 1
ATOM 708 N N . GLY A 1 93 ? 45.268 -10.402 4.600 1.00 50.03 93 GLY A N 1
ATOM 709 C CA . GLY A 1 93 ? 44.279 -10.307 5.658 1.00 50.03 93 GLY A CA 1
ATOM 710 C C . GLY A 1 93 ? 43.918 -8.848 5.898 1.00 50.03 93 GLY A C 1
ATOM 711 O O . GLY A 1 93 ? 44.785 -7.987 5.984 1.00 50.03 93 GLY A O 1
ATOM 712 N N . ILE A 1 94 ? 42.620 -8.572 5.993 1.00 49.31 94 ILE A N 1
ATOM 713 C CA . ILE A 1 94 ? 42.120 -7.234 6.2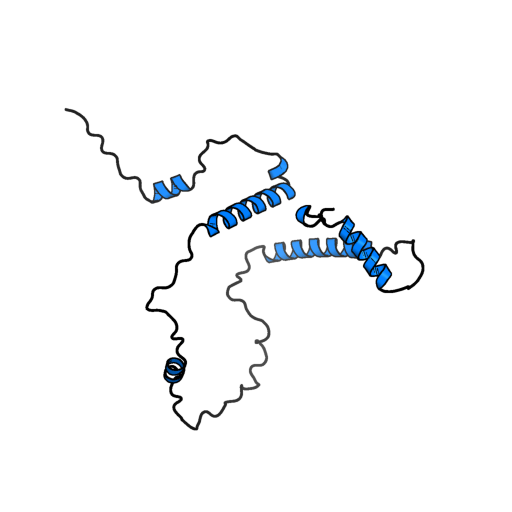83 1.00 49.31 94 ILE A CA 1
ATOM 714 C C . ILE A 1 94 ? 42.703 -6.747 7.617 1.00 49.31 94 ILE A C 1
ATOM 716 O O . ILE A 1 94 ? 42.444 -7.342 8.664 1.00 49.31 94 ILE A O 1
ATOM 720 N N . ASP A 1 95 ? 43.522 -5.696 7.559 1.00 48.50 95 ASP A N 1
ATOM 721 C CA . ASP A 1 95 ? 44.166 -5.103 8.729 1.00 48.50 95 ASP A CA 1
ATOM 722 C C . ASP A 1 95 ? 43.129 -4.778 9.816 1.00 48.50 95 ASP A C 1
ATOM 724 O O . ASP A 1 95 ? 42.125 -4.095 9.586 1.00 48.50 95 ASP A O 1
ATOM 728 N N . GLU A 1 96 ? 43.384 -5.276 11.027 1.00 53.97 96 GLU A N 1
ATOM 729 C CA . GLU A 1 96 ? 42.476 -5.241 12.179 1.00 53.97 96 GLU A CA 1
ATOM 730 C C . GLU A 1 96 ? 42.343 -3.842 12.831 1.00 53.97 96 GLU A C 1
ATOM 732 O O . GLU A 1 96 ? 41.631 -3.677 13.824 1.00 53.97 96 GLU A O 1
ATOM 737 N N . ASP A 1 97 ? 42.954 -2.813 12.237 1.00 49.34 97 ASP A N 1
ATOM 738 C CA . ASP A 1 97 ? 43.006 -1.441 12.761 1.00 49.34 97 ASP A CA 1
ATOM 739 C C . ASP A 1 97 ? 41.965 -0.478 12.150 1.00 49.34 97 ASP A C 1
ATOM 741 O O . ASP A 1 97 ? 41.896 0.691 12.528 1.00 49.34 97 ASP A O 1
ATOM 745 N N . ASN A 1 98 ? 41.093 -0.934 11.242 1.00 50.28 98 ASN A N 1
ATOM 746 C CA . ASN A 1 98 ? 40.015 -0.110 10.662 1.00 50.28 98 ASN A CA 1
ATOM 747 C C . ASN A 1 98 ? 38.660 -0.316 11.370 1.00 50.28 98 ASN A C 1
ATOM 749 O O . ASN A 1 98 ? 37.640 -0.540 10.731 1.00 50.28 98 ASN A O 1
ATOM 753 N N . LYS A 1 99 ? 38.656 -0.303 12.709 1.00 53.03 99 LYS A N 1
ATOM 754 C CA . LYS A 1 99 ? 37.553 -0.811 13.548 1.00 53.03 99 LYS A CA 1
ATOM 755 C C . LYS A 1 99 ? 36.625 0.256 14.150 1.00 53.03 99 LYS A C 1
ATOM 757 O O . LYS A 1 99 ? 36.087 0.024 15.233 1.00 53.03 99 LYS A O 1
ATOM 762 N N . GLU A 1 100 ? 36.405 1.412 13.511 1.00 52.25 100 GLU A N 1
ATOM 763 C CA . GLU A 1 100 ? 35.599 2.484 14.142 1.00 52.25 100 GLU A CA 1
ATOM 764 C C . GLU A 1 100 ? 34.532 3.205 13.291 1.00 52.25 100 GLU A C 1
ATOM 766 O O . GLU A 1 100 ? 33.818 4.045 13.841 1.00 52.25 100 GLU A O 1
ATOM 771 N N . ASP A 1 101 ? 34.268 2.861 12.021 1.00 52.94 101 ASP A N 1
ATOM 772 C CA . ASP A 1 101 ? 33.263 3.619 11.230 1.00 52.94 101 ASP A CA 1
ATOM 773 C C . ASP A 1 101 ? 32.316 2.786 10.339 1.00 52.94 101 ASP A C 1
ATOM 775 O O . ASP A 1 101 ? 31.481 3.317 9.596 1.00 52.94 101 ASP A O 1
ATOM 779 N N . ASP A 1 102 ? 32.371 1.467 10.457 1.00 48.03 102 ASP A N 1
ATOM 780 C CA . ASP A 1 102 ? 31.856 0.487 9.490 1.00 48.03 102 ASP A CA 1
ATOM 781 C C . ASP A 1 102 ? 30.517 -0.161 9.898 1.00 48.03 102 ASP A C 1
ATOM 783 O O . ASP A 1 102 ? 29.950 -0.970 9.167 1.00 48.03 102 ASP A O 1
ATOM 787 N N . GLY A 1 103 ? 29.897 0.279 10.998 1.00 55.50 103 GLY A N 1
ATOM 788 C CA . GLY A 1 103 ? 28.569 -0.211 11.406 1.00 55.50 103 GLY A CA 1
ATOM 789 C C . GLY A 1 103 ? 27.369 0.576 10.860 1.00 55.50 103 GLY A C 1
ATOM 790 O O . GLY A 1 103 ? 26.225 0.126 10.948 1.00 55.50 103 GLY A O 1
ATOM 791 N N . LYS A 1 104 ? 27.572 1.792 10.338 1.00 57.69 104 LYS A N 1
ATOM 792 C CA . LYS A 1 104 ? 26.465 2.709 10.009 1.00 57.69 104 LYS A CA 1
ATOM 793 C C . LYS A 1 104 ? 26.511 3.076 8.534 1.00 57.69 104 LYS A C 1
ATOM 795 O O . LYS A 1 104 ? 27.186 4.025 8.148 1.00 57.69 104 LYS A O 1
ATOM 800 N N . MET A 1 105 ? 25.731 2.369 7.713 1.00 62.53 105 MET A N 1
ATOM 801 C CA . MET A 1 105 ? 25.510 2.717 6.304 1.00 62.53 105 MET A CA 1
ATOM 802 C C . MET A 1 105 ? 25.068 4.188 6.164 1.00 62.53 105 MET A C 1
ATOM 804 O O . MET A 1 105 ? 23.887 4.523 6.298 1.00 62.53 105 MET A O 1
ATOM 808 N N . LYS A 1 106 ? 26.013 5.091 5.865 1.00 62.97 106 LYS A N 1
ATOM 809 C CA . LYS A 1 106 ? 25.732 6.481 5.482 1.00 62.97 106 LYS A CA 1
ATOM 810 C C . LYS A 1 106 ? 25.115 6.454 4.082 1.00 62.97 106 LYS A C 1
ATOM 812 O O . LYS A 1 106 ? 25.813 6.488 3.071 1.00 62.97 106 LYS A O 1
ATOM 817 N N . LEU A 1 107 ? 23.785 6.366 4.015 1.00 64.06 107 LEU A N 1
ATOM 818 C CA . LEU A 1 107 ? 23.022 6.438 2.766 1.00 64.06 107 LEU A CA 1
ATOM 819 C C . LEU A 1 107 ? 23.200 7.834 2.143 1.00 64.06 107 LEU A C 1
ATOM 821 O O . LEU A 1 107 ? 22.435 8.756 2.422 1.00 64.06 107 LEU A O 1
ATOM 825 N N . LYS A 1 108 ? 24.206 7.981 1.267 1.00 64.00 108 LYS A N 1
ATOM 826 C CA . LYS A 1 108 ? 24.554 9.223 0.536 1.00 64.00 108 LYS A CA 1
ATOM 827 C C . LYS A 1 108 ? 23.379 9.799 -0.285 1.00 64.00 108 LYS A C 1
ATOM 829 O O . LYS A 1 108 ? 23.417 10.949 -0.718 1.00 64.00 108 LYS A O 1
ATOM 834 N N . THR A 1 109 ? 22.317 9.018 -0.488 1.00 61.50 109 THR A N 1
ATOM 835 C CA . THR A 1 109 ? 21.110 9.369 -1.252 1.00 61.50 109 THR A CA 1
ATOM 836 C C . THR A 1 109 ? 19.958 9.911 -0.398 1.00 61.50 109 THR A C 1
ATOM 838 O O . THR A 1 109 ? 19.044 10.536 -0.941 1.00 61.50 109 THR A O 1
ATOM 841 N N . LEU A 1 110 ? 19.991 9.756 0.931 1.00 58.56 110 LEU A N 1
ATOM 842 C CA . LEU A 1 110 ? 18.955 10.264 1.836 1.00 58.56 110 LEU A CA 1
ATOM 843 C C . LEU A 1 110 ? 19.322 11.657 2.346 1.00 58.56 110 LEU A C 1
ATOM 845 O O . LEU A 1 110 ? 19.683 11.867 3.501 1.00 58.56 110 LEU A O 1
ATOM 849 N N . LYS A 1 111 ? 19.189 12.653 1.468 1.00 64.38 111 LYS A N 1
ATOM 850 C CA . LYS A 1 111 ? 19.216 14.059 1.886 1.00 64.38 111 LYS A CA 1
ATOM 851 C C . LYS A 1 111 ? 18.035 14.298 2.828 1.00 64.38 111 LYS A C 1
ATOM 853 O O . LYS A 1 111 ? 16.882 14.309 2.389 1.00 64.38 111 LYS A O 1
ATOM 858 N N . SER A 1 112 ? 18.314 14.475 4.120 1.00 68.62 112 SER A N 1
ATOM 859 C CA . SER A 1 112 ? 17.314 14.923 5.090 1.00 68.62 112 SER A CA 1
ATOM 860 C C . SER A 1 112 ? 16.725 16.243 4.596 1.00 68.62 112 SER A C 1
ATOM 862 O O . SER A 1 112 ? 17.429 17.239 4.437 1.00 68.62 112 SER A O 1
ATOM 864 N N . ARG A 1 113 ? 15.431 16.242 4.272 1.00 78.75 113 ARG A N 1
ATOM 865 C CA . ARG A 1 113 ? 14.723 17.463 3.876 1.00 78.75 113 ARG A CA 1
ATOM 866 C C . ARG A 1 113 ? 14.366 18.237 5.147 1.00 78.75 113 ARG A C 1
ATOM 868 O O . ARG A 1 113 ? 13.969 17.595 6.123 1.00 78.75 113 ARG A O 1
ATOM 875 N N . PRO A 1 114 ? 14.416 19.580 5.152 1.00 80.00 114 PRO A N 1
ATOM 876 C CA . PRO A 1 114 ? 13.938 20.371 6.282 1.00 80.00 114 PRO A CA 1
ATOM 877 C C . PRO A 1 114 ? 12.558 19.886 6.755 1.00 80.00 114 PRO A C 1
ATOM 879 O O . PRO A 1 114 ? 11.620 19.750 5.966 1.00 80.00 114 PRO A O 1
ATOM 882 N N . GLY A 1 115 ? 12.457 19.535 8.039 1.00 82.94 115 GLY A N 1
ATOM 883 C CA . GLY A 1 115 ? 11.232 19.010 8.650 1.00 82.94 115 GLY A CA 1
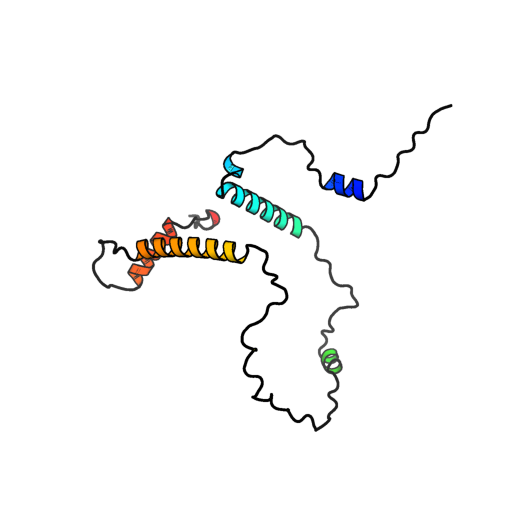ATOM 884 C C . GLY A 1 115 ? 10.968 17.506 8.479 1.00 82.94 115 GLY A C 1
ATOM 885 O O . GLY A 1 115 ? 9.981 17.023 9.030 1.00 82.94 115 GLY A O 1
ATOM 886 N N . ALA A 1 116 ? 11.819 16.738 7.788 1.00 85.25 116 ALA A N 1
ATOM 887 C CA . ALA A 1 116 ? 11.688 15.277 7.704 1.00 85.25 116 ALA A CA 1
ATOM 888 C C . ALA A 1 116 ? 11.759 14.620 9.092 1.00 85.25 116 ALA A C 1
ATOM 890 O O . ALA A 1 116 ? 10.917 13.787 9.420 1.00 85.25 116 ALA A O 1
ATOM 891 N N . MET A 1 117 ? 12.686 15.075 9.939 1.00 84.38 117 MET A N 1
ATOM 892 C CA . MET A 1 117 ? 12.825 14.597 11.318 1.00 84.38 117 MET A CA 1
ATOM 893 C C . MET A 1 117 ? 11.589 14.921 12.170 1.00 84.38 117 MET A C 1
ATOM 895 O O . MET A 1 117 ? 11.075 14.047 12.854 1.00 84.38 117 MET A O 1
ATOM 899 N N . LYS A 1 118 ? 11.030 16.134 12.040 1.00 88.56 118 LYS A N 1
ATOM 900 C CA . LYS A 1 118 ? 9.791 16.531 12.735 1.00 88.56 118 LYS A CA 1
ATOM 901 C C . LYS A 1 118 ? 8.578 15.712 12.282 1.00 88.56 118 LYS A C 1
ATOM 903 O O . LYS A 1 118 ? 7.732 15.356 13.093 1.00 88.56 118 LYS A O 1
ATOM 908 N N . ARG A 1 119 ? 8.479 15.392 10.985 1.00 88.19 119 ARG A N 1
ATOM 909 C CA . ARG A 1 119 ? 7.414 14.517 10.457 1.00 88.19 119 ARG A CA 1
ATOM 910 C C . ARG A 1 119 ? 7.562 13.085 10.956 1.00 88.19 119 ARG A C 1
ATOM 912 O O . ARG A 1 119 ? 6.549 12.481 11.287 1.00 88.19 119 ARG A O 1
ATOM 919 N N . LYS A 1 120 ? 8.797 12.574 11.016 1.00 88.62 120 LYS A N 1
ATOM 920 C CA . LYS A 1 120 ? 9.107 11.267 11.602 1.00 88.62 120 LYS A CA 1
ATOM 921 C C . LYS A 1 120 ? 8.707 11.238 13.080 1.00 88.62 120 LYS A C 1
ATOM 923 O O . LYS A 1 120 ? 7.912 10.392 13.452 1.00 88.62 120 LYS A O 1
ATOM 928 N N . GLN A 1 121 ? 9.124 12.227 13.868 1.00 89.12 121 GLN A N 1
ATOM 929 C CA . GLN A 1 121 ? 8.762 12.339 15.284 1.00 89.12 121 GLN A CA 1
ATOM 930 C C . GLN A 1 121 ? 7.243 12.407 15.501 1.00 89.12 121 GLN A C 1
ATOM 932 O O . GLN A 1 121 ? 6.707 11.669 16.317 1.00 89.12 121 GLN A O 1
ATOM 937 N N . LYS A 1 122 ? 6.525 13.233 14.728 1.00 92.50 122 LYS A N 1
ATOM 938 C CA . LYS A 1 122 ? 5.057 13.322 14.809 1.00 92.50 122 LYS A CA 1
ATOM 939 C C . LYS A 1 122 ? 4.365 12.007 14.428 1.00 92.50 122 LYS A C 1
ATOM 941 O O . LYS A 1 122 ? 3.309 11.685 14.967 1.00 92.50 122 LYS A O 1
ATOM 946 N N . MET A 1 123 ? 4.927 11.271 13.468 1.00 86.25 123 MET A N 1
ATOM 947 C CA . MET A 1 123 ? 4.437 9.941 13.109 1.00 86.25 123 MET A CA 1
ATOM 948 C C . MET A 1 123 ? 4.631 8.977 14.283 1.00 86.25 123 MET A C 1
ATOM 950 O O . MET A 1 123 ? 3.651 8.389 14.729 1.00 86.25 123 MET A O 1
ATOM 954 N N . GLU A 1 124 ? 5.848 8.901 14.825 1.00 91.81 124 GLU A N 1
ATOM 955 C CA . GLU A 1 124 ? 6.204 8.031 15.950 1.00 91.81 124 GLU A CA 1
ATOM 956 C C . GLU A 1 124 ? 5.378 8.332 17.204 1.00 91.81 124 GLU A C 1
ATOM 958 O O . GLU A 1 124 ? 4.927 7.415 17.877 1.00 91.81 124 GLU A O 1
ATOM 963 N N . GLU A 1 125 ? 5.126 9.603 17.515 1.00 93.00 125 GLU A N 1
ATOM 964 C CA . GLU A 1 125 ? 4.260 10.012 18.626 1.00 93.00 125 GLU A CA 1
ATOM 965 C C . GLU A 1 125 ? 2.826 9.500 18.435 1.00 93.00 125 GLU A C 1
ATOM 967 O O . GLU A 1 125 ? 2.264 8.854 19.320 1.00 93.00 125 GLU A O 1
ATOM 972 N N . SER A 1 126 ? 2.266 9.669 17.231 1.00 84.62 126 SER A N 1
ATOM 973 C CA . SER A 1 126 ? 0.935 9.140 16.914 1.00 84.62 126 SER A CA 1
ATOM 974 C C . SER A 1 126 ? 0.873 7.606 16.933 1.00 84.62 126 SER A C 1
ATOM 976 O O . SER A 1 126 ? -0.177 7.035 17.228 1.00 84.62 126 SER A O 1
ATOM 978 N N . GLU A 1 127 ? 1.980 6.926 16.623 1.00 88.38 127 GLU A N 1
ATOM 979 C CA . GLU A 1 127 ? 2.098 5.468 16.699 1.00 88.38 127 GLU A CA 1
ATOM 980 C C . GLU A 1 127 ? 2.218 4.989 18.145 1.00 88.38 127 GLU A C 1
ATOM 982 O O . GLU A 1 127 ? 1.521 4.048 18.515 1.00 88.38 127 GLU A O 1
ATOM 987 N N . LYS A 1 128 ? 2.998 5.678 18.986 1.00 88.56 128 LYS A N 1
ATOM 988 C CA . LYS A 1 128 ? 3.112 5.400 20.425 1.00 88.56 128 LYS A CA 1
ATOM 989 C C . LYS A 1 128 ? 1.775 5.547 21.139 1.00 88.56 128 LYS A C 1
ATOM 991 O O . LYS A 1 128 ? 1.403 4.661 21.900 1.00 88.56 128 LYS A O 1
ATOM 996 N N . GLU A 1 129 ? 1.015 6.606 20.863 1.00 89.81 129 GLU A N 1
ATOM 997 C CA . GLU A 1 129 ? -0.323 6.773 21.444 1.00 89.81 129 GLU A CA 1
ATOM 998 C C . GLU A 1 129 ? -1.286 5.660 21.019 1.00 89.81 129 GLU A C 1
ATOM 1000 O O . GLU A 1 129 ? -2.072 5.161 21.825 1.00 89.81 129 GLU A O 1
ATOM 1005 N N . ARG A 1 130 ? -1.250 5.269 19.740 1.00 91.81 130 ARG A N 1
ATOM 1006 C CA . ARG A 1 130 ? -2.081 4.173 19.222 1.00 91.81 130 ARG A CA 1
ATOM 1007 C C . ARG A 1 130 ? -1.697 2.844 19.842 1.00 91.81 130 ARG A C 1
ATOM 1009 O O . ARG A 1 130 ? -2.583 2.084 20.219 1.00 91.81 130 ARG A O 1
ATOM 1016 N N . PHE A 1 131 ? -0.399 2.589 19.953 1.00 89.94 131 PHE A N 1
ATOM 1017 C CA . PHE A 1 131 ? 0.125 1.389 20.575 1.00 89.94 131 PHE A CA 1
ATOM 1018 C C . PHE A 1 131 ? -0.245 1.343 22.055 1.00 89.94 131 PHE A C 1
ATOM 1020 O O . PHE A 1 131 ? -0.762 0.333 22.502 1.00 89.94 131 PHE A O 1
ATOM 1027 N N . GLY A 1 132 ? -0.107 2.452 22.787 1.00 87.56 132 GLY A N 1
ATOM 1028 C CA . GLY A 1 132 ? -0.531 2.557 24.183 1.00 87.56 132 GLY A CA 1
ATOM 1029 C C . GLY A 1 132 ? -2.026 2.296 24.372 1.00 87.56 132 GLY A C 1
ATOM 1030 O O . GLY A 1 132 ? -2.401 1.540 25.258 1.00 87.56 132 GLY A O 1
ATOM 1031 N N . LYS A 1 133 ? -2.888 2.840 23.504 1.00 82.94 133 LYS A N 1
ATOM 1032 C CA . LYS A 1 133 ? -4.340 2.567 23.529 1.00 82.94 133 LYS A CA 1
ATOM 1033 C C . LYS A 1 133 ? -4.666 1.100 23.227 1.00 82.94 133 LYS A C 1
ATOM 1035 O O . LYS A 1 133 ? -5.526 0.523 23.884 1.00 82.94 133 LYS A O 1
ATOM 1040 N N . ASN A 1 134 ? -3.985 0.498 22.252 1.00 81.19 134 ASN A N 1
ATOM 1041 C CA . ASN A 1 134 ? -4.169 -0.909 21.896 1.00 81.19 134 ASN A CA 1
ATOM 1042 C C . ASN A 1 134 ? -3.674 -1.836 23.023 1.00 81.19 134 ASN A C 1
ATOM 1044 O O . ASN A 1 134 ? -4.402 -2.727 23.453 1.00 81.19 134 ASN A O 1
ATOM 1048 N N . LEU A 1 135 ? -2.500 -1.540 23.585 1.00 78.94 135 LEU A N 1
ATOM 1049 C CA . LEU A 1 135 ? -1.938 -2.240 24.735 1.00 78.94 135 LEU A CA 1
ATOM 1050 C C . LEU A 1 135 ? -2.855 -2.119 25.955 1.00 78.94 135 LEU A C 1
ATOM 1052 O O . LEU A 1 135 ? -3.142 -3.131 26.575 1.00 78.94 135 LEU A O 1
ATOM 1056 N N . ALA A 1 136 ? -3.379 -0.924 26.245 1.00 76.38 136 ALA A N 1
ATOM 1057 C CA . ALA A 1 136 ? -4.337 -0.703 27.324 1.00 76.38 136 ALA A CA 1
ATOM 1058 C C . ALA A 1 136 ? -5.620 -1.521 27.124 1.00 76.38 136 ALA A C 1
ATOM 1060 O O . ALA A 1 136 ? -6.087 -2.161 28.057 1.00 76.38 136 ALA A O 1
ATOM 1061 N N . SER A 1 137 ? -6.167 -1.575 25.905 1.00 74.19 137 SER A N 1
ATOM 1062 C CA . SER A 1 137 ? -7.339 -2.417 25.620 1.00 74.19 137 SER A CA 1
ATOM 1063 C C . SER A 1 137 ? -7.062 -3.917 25.775 1.00 74.19 137 SER A C 1
ATOM 1065 O O . SER A 1 137 ? -7.960 -4.662 26.146 1.00 74.19 137 SER A O 1
ATOM 1067 N N . MET A 1 138 ? -5.824 -4.356 25.533 1.00 65.94 138 MET A N 1
ATOM 1068 C CA . MET A 1 138 ? -5.403 -5.743 25.749 1.00 65.94 138 MET A CA 1
ATOM 1069 C C . MET A 1 138 ? -5.036 -6.040 27.209 1.00 65.94 138 MET A C 1
ATOM 1071 O O . MET A 1 138 ? -5.132 -7.187 27.635 1.00 65.94 138 MET A O 1
ATOM 1075 N N . SER A 1 139 ? -4.582 -5.033 27.961 1.00 66.12 139 SER A N 1
ATOM 1076 C CA . SER A 1 139 ? -4.143 -5.167 29.350 1.00 66.12 139 SER A CA 1
ATOM 1077 C C . SER A 1 139 ? -5.257 -4.920 30.358 1.00 66.12 139 SER A C 1
ATOM 1079 O O . SER A 1 139 ? -5.070 -5.252 31.523 1.00 66.12 139 SER A O 1
ATOM 1081 N N . VAL A 1 140 ? -6.388 -4.327 29.955 1.00 56.94 140 VAL A N 1
ATOM 1082 C CA . VAL A 1 140 ? -7.605 -4.350 30.771 1.00 56.94 140 VAL A CA 1
ATOM 1083 C C . VAL A 1 140 ? -8.025 -5.817 30.863 1.00 56.94 140 VAL A C 1
ATOM 1085 O O . VAL A 1 140 ? -8.409 -6.396 29.841 1.00 56.94 140 VAL A O 1
ATOM 1088 N N . PRO A 1 141 ? -7.942 -6.449 32.049 1.00 49.97 141 PRO A N 1
ATOM 1089 C CA . PRO A 1 141 ? -8.478 -7.782 32.221 1.00 49.97 141 PRO A CA 1
ATOM 1090 C C . PRO A 1 141 ? -9.971 -7.669 31.939 1.00 49.97 141 PRO A C 1
ATOM 1092 O O . PRO A 1 141 ? -10.716 -7.037 32.686 1.00 49.97 141 PRO A O 1
ATOM 1095 N N . THR A 1 142 ? -10.410 -8.239 30.817 1.00 44.16 142 THR A N 1
ATOM 1096 C CA . THR A 1 142 ? -11.832 -8.489 30.617 1.00 44.16 142 THR A CA 1
ATOM 1097 C C . THR A 1 142 ? -12.212 -9.451 31.726 1.00 44.16 142 THR A C 1
ATOM 1099 O O . THR A 1 142 ? -11.837 -10.621 31.714 1.00 44.16 142 THR A O 1
ATOM 1102 N N . GLN A 1 143 ? -12.864 -8.904 32.743 1.00 44.47 143 GLN A N 1
ATOM 1103 C CA . GLN A 1 143 ? -13.373 -9.597 33.909 1.00 44.47 143 GLN A CA 1
ATOM 1104 C C . GLN A 1 143 ? -14.556 -10.467 33.458 1.00 44.47 143 GLN A C 1
ATOM 1106 O O . GLN A 1 143 ? -15.708 -10.147 33.709 1.00 44.47 143 GLN A O 1
ATOM 1111 N N . ALA A 1 144 ? -14.253 -11.513 32.686 1.00 41.09 144 ALA A N 1
ATOM 1112 C CA . ALA A 1 144 ? -15.143 -12.588 32.260 1.00 41.09 144 ALA A CA 1
ATOM 1113 C C . ALA A 1 144 ? -14.329 -13.716 31.593 1.00 41.09 144 ALA A C 1
ATOM 1115 O O . ALA A 1 144 ? -14.525 -14.021 30.422 1.00 41.09 144 ALA A O 1
ATOM 1116 N N . ALA A 1 145 ? -13.383 -14.304 32.328 1.00 35.06 145 ALA A N 1
ATOM 1117 C CA . ALA A 1 145 ? -13.083 -15.739 32.274 1.00 35.06 145 ALA A CA 1
ATOM 1118 C C . ALA A 1 145 ? -12.013 -16.064 33.333 1.00 35.06 145 ALA A C 1
ATOM 1120 O O . ALA A 1 145 ? -10.905 -15.526 33.246 1.00 35.06 145 ALA A O 1
ATOM 1121 N N . PRO A 1 146 ? -12.318 -16.904 34.336 1.00 43.41 146 PRO A N 1
ATOM 1122 C CA . PRO A 1 146 ? -11.293 -17.471 35.193 1.00 43.41 146 PRO A CA 1
ATOM 1123 C C . PRO A 1 146 ? -10.440 -18.459 34.388 1.00 43.41 146 PRO A C 1
ATOM 1125 O O . PRO A 1 146 ? -10.894 -19.052 33.410 1.00 43.41 146 PRO A O 1
ATOM 1128 N N . ASP A 1 147 ? -9.207 -18.621 34.849 1.00 35.69 147 ASP A N 1
ATOM 1129 C CA . ASP A 1 147 ? -8.297 -19.711 34.516 1.00 35.69 147 ASP A CA 1
ATOM 1130 C C . ASP A 1 147 ? -7.699 -19.737 33.105 1.00 35.69 147 ASP A C 1
ATOM 1132 O O . ASP A 1 147 ? -8.315 -20.063 32.093 1.00 35.69 147 ASP A O 1
ATOM 1136 N N . ALA A 1 148 ? -6.408 -19.401 33.065 1.00 47.47 148 ALA A N 1
ATOM 1137 C CA . ALA A 1 148 ? -5.292 -20.289 32.716 1.00 47.47 148 ALA A CA 1
ATOM 1138 C C . ALA A 1 148 ? -5.590 -21.657 32.041 1.00 47.47 148 ALA A C 1
ATOM 1140 O O . ALA A 1 148 ? -4.940 -22.653 32.341 1.00 47.47 148 ALA A O 1
ATOM 1141 N N . SER A 1 149 ? -6.495 -21.713 31.067 1.00 41.88 149 SER A N 1
ATOM 1142 C CA . SER A 1 149 ? -6.845 -22.907 30.299 1.00 41.88 149 SER A CA 1
ATOM 1143 C C . SER A 1 149 ? -6.577 -22.666 28.812 1.00 41.88 149 SER A C 1
ATOM 1145 O O . SER A 1 149 ? -7.445 -22.230 28.054 1.00 41.88 149 SER A O 1
ATOM 1147 N N . GLY A 1 150 ? -5.345 -22.980 28.404 1.00 50.31 150 GLY A N 1
ATOM 1148 C CA . GLY A 1 150 ? -4.983 -23.280 27.019 1.00 50.31 150 GLY A CA 1
ATOM 1149 C C . GLY A 1 150 ? -4.822 -22.077 26.086 1.00 50.31 150 GLY A C 1
ATOM 1150 O O . GLY A 1 150 ? -5.696 -21.226 25.929 1.00 50.31 150 GLY A O 1
ATOM 1151 N N . SER A 1 151 ? -3.710 -22.057 25.349 1.00 55.47 151 SER A N 1
ATOM 1152 C CA . SER A 1 151 ? -3.509 -21.193 24.173 1.00 55.47 151 SER A CA 1
ATOM 1153 C C . SER A 1 151 ? -4.706 -21.205 23.206 1.00 55.47 151 SER A C 1
ATOM 1155 O O . SER A 1 151 ? -4.968 -20.189 22.567 1.00 55.47 151 SER A O 1
ATOM 1157 N N . ALA A 1 152 ? -5.475 -22.299 23.165 1.00 55.75 152 ALA A N 1
ATOM 1158 C CA . ALA A 1 152 ? -6.695 -22.455 22.380 1.00 55.75 152 ALA A CA 1
ATOM 1159 C C . ALA A 1 152 ? -7.768 -21.386 22.665 1.00 55.75 152 ALA A C 1
ATOM 1161 O O . ALA A 1 152 ? -8.290 -20.805 21.715 1.00 55.75 152 ALA A O 1
ATOM 1162 N N . ASN A 1 153 ? -8.048 -21.050 23.931 1.00 72.94 153 ASN A N 1
ATOM 1163 C CA . ASN A 1 153 ? -9.063 -20.040 24.267 1.00 72.94 153 ASN A CA 1
ATOM 1164 C C . ASN A 1 153 ? -8.608 -18.621 23.902 1.00 72.94 153 ASN A C 1
ATOM 1166 O O . ASN A 1 153 ? -9.394 -17.829 23.383 1.00 72.94 153 ASN A O 1
ATOM 1170 N N . ARG A 1 154 ? -7.311 -18.318 24.062 1.00 77.31 154 ARG A 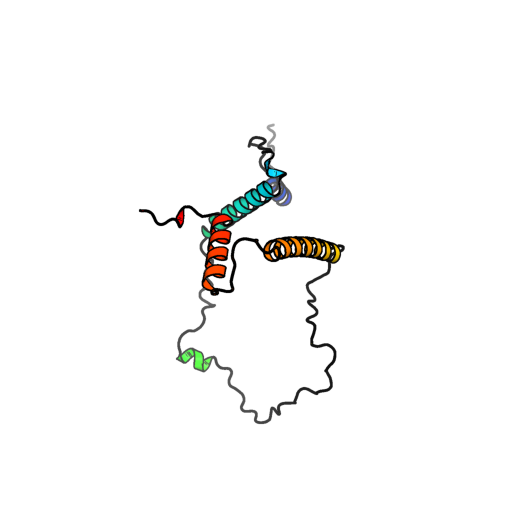N 1
ATOM 1171 C CA . ARG A 1 154 ? -6.731 -17.045 23.592 1.00 77.31 154 ARG A CA 1
ATOM 1172 C C . ARG A 1 154 ? -6.807 -16.916 22.073 1.00 77.31 154 ARG A C 1
ATOM 1174 O O . ARG A 1 154 ? -7.121 -15.848 21.557 1.00 77.31 154 ARG A O 1
ATOM 1181 N N . TRP A 1 155 ? -6.538 -18.003 21.353 1.00 77.62 155 TRP A N 1
ATOM 1182 C CA . TRP A 1 155 ? -6.586 -18.024 19.893 1.00 77.62 155 TRP A CA 1
ATOM 1183 C C . TRP A 1 155 ? -8.021 -17.962 19.368 1.00 77.62 155 TRP A C 1
ATOM 1185 O O . TRP A 1 155 ? -8.253 -17.313 18.352 1.00 77.62 155 TRP A O 1
ATOM 1195 N N . ALA A 1 156 ? -8.987 -18.571 20.058 1.00 81.38 156 ALA A N 1
ATOM 1196 C CA . ALA A 1 156 ? -10.406 -18.443 19.741 1.00 81.38 156 ALA A CA 1
ATOM 1197 C C . ALA A 1 156 ? -10.897 -17.000 19.932 1.00 81.38 156 ALA A C 1
ATOM 1199 O O . ALA A 1 156 ? -11.497 -16.438 19.016 1.00 81.38 156 ALA A O 1
ATOM 1200 N N . ALA A 1 157 ? -10.560 -16.367 21.061 1.00 81.88 157 ALA A N 1
ATOM 1201 C CA . ALA A 1 157 ? -10.876 -14.961 21.311 1.00 81.88 157 ALA A CA 1
ATOM 1202 C C . ALA A 1 157 ? -10.232 -14.033 20.264 1.00 81.88 157 ALA A C 1
ATOM 1204 O O . ALA A 1 157 ? -10.899 -13.158 19.715 1.00 81.88 157 ALA A O 1
ATOM 1205 N N . LEU A 1 158 ? -8.964 -14.275 19.912 1.00 83.75 158 LEU A N 1
ATOM 1206 C CA . LEU A 1 158 ? -8.261 -13.527 18.869 1.00 83.75 158 LEU A CA 1
ATOM 1207 C C . LEU A 1 158 ? -8.907 -13.715 17.490 1.00 83.75 158 LEU A C 1
ATOM 1209 O O . LEU A 1 158 ? -9.110 -12.740 16.773 1.00 83.75 158 LEU A O 1
ATOM 1213 N N . ARG A 1 159 ? -9.263 -14.949 17.115 1.00 85.06 159 ARG A N 1
ATOM 1214 C CA . ARG A 1 159 ? -9.961 -15.230 15.851 1.00 85.06 159 ARG A CA 1
ATOM 1215 C C . ARG A 1 159 ? -11.333 -14.561 15.805 1.00 85.06 159 ARG A C 1
ATOM 1217 O O . ARG A 1 159 ? -11.684 -14.025 14.761 1.00 85.06 159 ARG A O 1
ATOM 1224 N N . GLY A 1 160 ? -12.073 -14.543 16.914 1.00 87.62 160 GLY A N 1
ATOM 1225 C CA . GLY A 1 160 ? -13.352 -13.838 17.024 1.00 87.62 160 GLY A CA 1
ATOM 1226 C C . GLY A 1 160 ? -13.197 -12.325 16.874 1.00 87.62 160 GLY A C 1
ATOM 1227 O O . GLY A 1 160 ? -13.877 -11.713 16.055 1.00 87.62 160 GLY A O 1
ATOM 1228 N N . PHE A 1 161 ? -12.238 -11.731 17.586 1.00 86.44 161 PHE A N 1
ATOM 1229 C CA . PHE A 1 161 ? -11.941 -10.301 17.499 1.00 86.44 161 PHE A CA 1
ATOM 1230 C C . PHE A 1 161 ? -11.473 -9.881 16.098 1.00 86.44 161 PHE A C 1
ATOM 1232 O O . PHE A 1 161 ? -11.939 -8.879 15.555 1.00 86.44 161 PHE A O 1
ATOM 1239 N N . ILE A 1 162 ? -10.589 -10.666 15.472 1.00 82.75 162 ILE A N 1
ATOM 1240 C CA . ILE A 1 162 ? -10.171 -10.441 14.083 1.00 82.75 162 ILE A CA 1
ATOM 1241 C C . ILE A 1 162 ? -11.374 -10.603 13.154 1.00 82.75 162 ILE A C 1
ATOM 1243 O O . ILE A 1 162 ? -11.604 -9.738 12.324 1.00 82.75 162 ILE A O 1
ATOM 1247 N N . GLY A 1 163 ? -12.190 -11.646 13.312 1.00 82.69 163 GLY A N 1
ATOM 1248 C CA . GLY A 1 163 ? -13.395 -11.840 12.502 1.00 82.69 163 GLY A CA 1
ATOM 1249 C C . GLY A 1 163 ? -14.381 -10.671 12.592 1.00 82.69 163 GLY A C 1
ATOM 1250 O O . GLY A 1 163 ? -14.971 -10.299 11.582 1.00 82.69 163 GLY A O 1
ATOM 1251 N N . GLN A 1 164 ? -14.509 -10.059 13.772 1.00 79.25 164 GLN A N 1
ATOM 1252 C CA . GLN A 1 164 ? -15.392 -8.919 14.020 1.00 79.25 164 GLN A CA 1
ATOM 1253 C C . GLN A 1 164 ? -14.841 -7.589 13.484 1.00 79.25 164 GLN A C 1
ATOM 1255 O O . GLN A 1 164 ? -15.614 -6.708 13.114 1.00 79.25 164 GLN A O 1
ATOM 1260 N N . THR A 1 165 ? -13.517 -7.421 13.460 1.00 82.62 165 THR A N 1
ATOM 1261 C CA . THR A 1 165 ? -12.862 -6.155 13.076 1.00 82.62 165 THR A CA 1
ATOM 1262 C C . THR A 1 165 ? -12.299 -6.152 11.655 1.00 82.62 165 THR A C 1
ATOM 1264 O O . THR A 1 165 ? -11.969 -5.087 11.129 1.00 82.62 165 THR A O 1
ATOM 1267 N N . LEU A 1 166 ? -12.193 -7.317 11.014 1.00 82.94 166 LEU A N 1
ATOM 1268 C CA . LEU A 1 166 ? -11.692 -7.470 9.654 1.00 82.94 166 LEU A CA 1
ATOM 1269 C C . LEU A 1 166 ? -12.829 -7.322 8.633 1.00 82.94 166 LEU A C 1
ATOM 1271 O O . LEU A 1 166 ? -13.850 -8.003 8.706 1.00 82.94 166 LEU A O 1
ATOM 1275 N N . GLU A 1 167 ? -12.617 -6.464 7.638 1.00 72.00 167 GLU A N 1
ATOM 1276 C CA . GLU A 1 167 ? -13.502 -6.306 6.482 1.00 72.00 167 GLU A CA 1
ATOM 1277 C C . GLU A 1 167 ? -13.532 -7.608 5.659 1.00 72.00 167 GLU A C 1
ATOM 1279 O O . GLU A 1 167 ? -12.536 -8.000 5.046 1.00 72.00 167 GLU A O 1
ATOM 1284 N N . GLN A 1 168 ? -14.668 -8.311 5.674 1.00 76.88 168 GLN A N 1
ATOM 1285 C CA . GLN A 1 168 ? -14.840 -9.571 4.953 1.00 76.88 168 GLN A CA 1
ATOM 1286 C C . GLN A 1 168 ? -15.151 -9.289 3.481 1.00 76.88 168 GLN A C 1
ATOM 1288 O O . GLN A 1 168 ? -16.187 -8.715 3.147 1.00 76.88 168 GLN A O 1
ATOM 1293 N N . ASN A 1 169 ? -14.266 -9.723 2.583 1.00 69.75 169 ASN A N 1
ATOM 1294 C CA . ASN A 1 169 ? -14.529 -9.665 1.149 1.00 69.75 169 ASN A CA 1
ATOM 1295 C C . ASN A 1 169 ? -15.564 -10.747 0.775 1.00 69.75 169 ASN A C 1
ATOM 1297 O O . ASN A 1 169 ? -15.296 -11.933 0.994 1.00 69.75 169 ASN A O 1
ATOM 1301 N N . PRO A 1 170 ? -16.707 -10.397 0.152 1.00 73.81 170 PRO A N 1
ATOM 1302 C CA . PRO A 1 170 ? -17.783 -11.352 -0.136 1.00 73.81 170 PRO A CA 1
ATOM 1303 C C . PRO A 1 170 ? -17.360 -12.479 -1.092 1.00 73.81 170 PRO A C 1
ATOM 1305 O O . PRO A 1 170 ? -17.992 -13.529 -1.122 1.00 73.81 170 PRO A O 1
ATOM 1308 N N . GLY A 1 171 ? -16.269 -12.298 -1.845 1.00 76.25 171 GLY A N 1
ATOM 1309 C CA . GLY A 1 171 ? -15.707 -13.322 -2.730 1.00 76.25 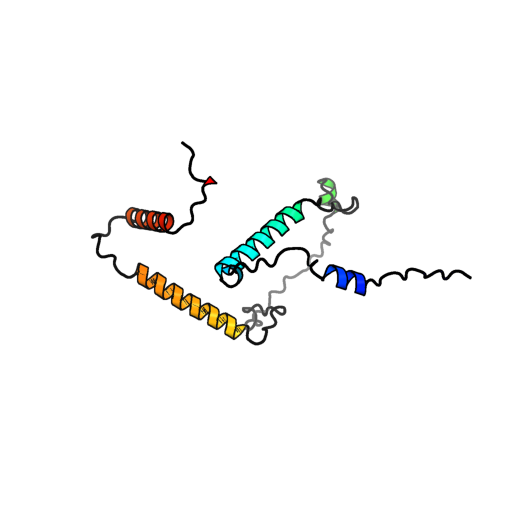171 GLY A CA 1
ATOM 1310 C C . GLY A 1 171 ? -15.075 -14.527 -2.021 1.00 76.25 171 GLY A C 1
ATOM 1311 O O . GLY A 1 171 ? -14.818 -15.528 -2.682 1.00 76.25 171 GLY A O 1
ATOM 1312 N N . PHE A 1 172 ? -14.832 -14.455 -0.708 1.00 67.94 172 PHE A N 1
ATOM 1313 C CA . PHE A 1 172 ? -14.236 -15.549 0.076 1.00 67.94 172 PHE A CA 1
ATOM 1314 C C . PHE A 1 172 ? -15.241 -16.283 0.966 1.00 67.94 172 PHE A C 1
ATOM 1316 O O . PHE A 1 172 ? -14.885 -17.268 1.614 1.00 67.94 172 PHE A O 1
ATOM 1323 N N . VAL A 1 173 ? -16.498 -15.835 0.996 1.00 73.19 173 VAL A N 1
ATOM 1324 C CA . VAL A 1 173 ? -17.558 -16.564 1.690 1.00 73.19 173 VAL A CA 1
ATOM 1325 C C . VAL A 1 173 ? -17.883 -17.796 0.850 1.00 73.19 173 VAL A C 1
ATOM 1327 O O . VAL A 1 173 ? -18.260 -17.681 -0.318 1.00 73.19 173 VAL A O 1
ATOM 1330 N N . LYS A 1 174 ? -17.686 -18.986 1.426 1.00 73.56 174 LYS A N 1
ATOM 1331 C CA . LYS A 1 174 ? -17.976 -20.261 0.762 1.00 73.56 174 LYS A CA 1
ATOM 1332 C C . LYS A 1 174 ? -19.463 -20.270 0.388 1.00 73.56 174 LYS A C 1
ATOM 1334 O O . LYS A 1 174 ? -20.311 -20.226 1.276 1.00 73.56 174 LYS A O 1
ATOM 1339 N N . LYS A 1 175 ? -19.765 -20.248 -0.916 1.00 66.62 175 LYS A N 1
ATOM 1340 C CA . LYS A 1 175 ? -21.143 -20.376 -1.408 1.00 66.62 175 LYS A CA 1
ATOM 1341 C C . LYS A 1 175 ? -21.720 -21.726 -0.946 1.00 66.62 175 LYS A C 1
ATOM 1343 O O . LYS A 1 175 ? -20.940 -22.681 -0.883 1.00 66.62 175 LYS A O 1
ATOM 1348 N N . PRO A 1 176 ? -23.015 -21.768 -0.583 1.00 65.44 176 PRO A N 1
ATOM 1349 C CA . PRO A 1 176 ? -23.681 -22.992 -0.146 1.00 65.44 176 PRO A CA 1
ATOM 1350 C C . PRO A 1 176 ? -23.644 -24.077 -1.224 1.00 65.44 176 PRO A C 1
ATOM 1352 O O . PRO A 1 176 ? -23.631 -23.714 -2.425 1.00 65.44 176 PRO A O 1
#

Organism: Aureobasidium melanogenum (strain CBS 110374) (NCBI:txid1043003)

Radius of gyration: 32.23 Å; chains: 1; bounding box: 75×66×89 Å

Sequence (176 aa):
QAPTNGKKRTTMRAKVAAASRPATTAPDVKTSSANTKAGKRALKHDSLISRIEKSHKKPLKRRRPGKKLNTALDSLADALPELEENSDDEWEGIDEDNKEDDGKMKLKTLKSRPGAMKRKQKMEESEKERFGKNLASMSVPTQAAPDASGSANRWAALRGFIGQTLEQNPGFVKKP